Protein AF-A0A3B9J7I0-F1 (afdb_monomer_lite)

Radius of gyration: 18.82 Å; chains: 1; bounding box: 44×36×49 Å

Foldseek 3Di:
DCQFFADPQAFGFPGGPPDDDDPDGDFDQWADPHGGPRLVQLLVLLLLCLQAVDVVSLVRSVRRCVVCVVVCVVPVVRRVSNVLSVCLNPDQAKEKEKEADCVDPQSVQQVCLVVVDDDSRYDYFYDYPPDDPPGHPSHPPDDDPPPATWMWIDTPNDIDDIDRHSVVSNVSVPDD

pLDDT: mean 95.2, std 4.51, range [53.88, 98.62]

Secondary structure (DSSP, 8-state):
-HHHHB-TTSSB-SS-TTS---S------S--SS--HHHHHHHHHHHHHHHH--HHHHHHHHHHHTTTHHHHHH-GGGGHHHHHHHHHHHS--EEEEEES-TTSHHHHHHHHHHHSS--TTEEEEEEPSSPPTT--GGGTT-PPBTTB-EEEEEETTEEPPPBSSHHHHHHHHH--

Structure (mmCIF, N/CA/C/O backbone):
data_AF-A0A3B9J7I0-F1
#
_entry.id   AF-A0A3B9J7I0-F1
#
loop_
_atom_site.group_PDB
_atom_site.id
_atom_site.type_symbol
_atom_site.label_atom_id
_atom_site.label_alt_id
_atom_site.label_comp_id
_atom_site.label_asym_id
_atom_site.label_entity_id
_atom_site.label_seq_id
_atom_site.pdbx_PDB_ins_code
_atom_site.Cartn_x
_atom_site.Cartn_y
_atom_site.Cartn_z
_atom_site.occupancy
_atom_site.B_iso_or_equiv
_atom_site.auth_seq_id
_atom_site.auth_comp_id
_atom_site.auth_asym_id
_atom_site.auth_atom_id
_atom_site.pdbx_PDB_model_num
ATOM 1 N N . MET A 1 1 ? 2.758 12.014 -10.736 1.00 93.06 1 MET A N 1
ATOM 2 C CA . MET A 1 1 ? 3.681 10.887 -10.987 1.00 93.06 1 MET A CA 1
ATOM 3 C C . MET A 1 1 ? 3.293 10.188 -12.288 1.00 93.06 1 MET A C 1
ATOM 5 O O . MET A 1 1 ? 3.903 10.531 -13.288 1.00 93.06 1 MET A O 1
ATOM 9 N N . ILE A 1 2 ? 2.217 9.389 -12.341 1.00 96.06 2 ILE A N 1
ATOM 10 C CA . ILE A 1 2 ? 1.784 8.660 -13.559 1.00 96.06 2 ILE A CA 1
ATOM 11 C C . ILE A 1 2 ? 1.780 9.537 -14.824 1.00 96.06 2 ILE A C 1
ATOM 13 O O . ILE A 1 2 ? 2.521 9.260 -15.755 1.00 96.06 2 ILE A O 1
ATOM 17 N N . THR A 1 3 ? 1.052 10.657 -14.820 1.00 96.31 3 THR A N 1
ATOM 18 C CA . THR A 1 3 ? 0.903 11.545 -15.992 1.00 96.31 3 THR A CA 1
ATOM 19 C C . THR A 1 3 ? 2.216 12.085 -16.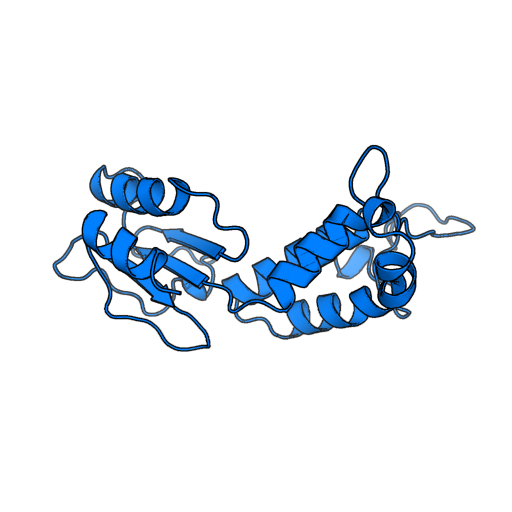569 1.00 96.31 3 THR A C 1
ATOM 21 O O . THR A 1 3 ? 2.276 12.370 -17.756 1.00 96.31 3 THR A O 1
ATOM 24 N N . ARG A 1 4 ? 3.252 12.268 -15.742 1.00 95.75 4 ARG A N 1
ATOM 25 C CA . ARG A 1 4 ? 4.506 12.927 -16.154 1.00 95.75 4 ARG A CA 1
ATOM 26 C C . ARG A 1 4 ? 5.641 11.939 -16.419 1.00 95.75 4 ARG A C 1
ATOM 28 O O . ARG A 1 4 ? 6.572 12.273 -17.143 1.00 95.75 4 ARG A O 1
ATOM 35 N N . PHE A 1 5 ? 5.594 10.753 -15.816 1.00 96.56 5 PHE A N 1
ATOM 36 C CA . PHE A 1 5 ? 6.729 9.829 -15.796 1.00 96.56 5 PHE A CA 1
ATOM 37 C C . PHE A 1 5 ? 6.423 8.458 -16.399 1.00 96.56 5 PHE A C 1
ATOM 39 O O . PHE A 1 5 ? 7.372 7.752 -16.709 1.00 96.56 5 PHE A O 1
ATOM 46 N N . ALA A 1 6 ? 5.157 8.063 -16.572 1.00 95.81 6 ALA A N 1
ATOM 47 C CA . ALA A 1 6 ? 4.833 6.748 -17.125 1.00 95.81 6 ALA A CA 1
ATOM 48 C C . ALA A 1 6 ? 5.361 6.598 -18.560 1.00 95.81 6 ALA A C 1
ATOM 50 O O . ALA A 1 6 ? 5.227 7.512 -19.378 1.00 95.81 6 ALA A O 1
ATOM 51 N N . ASP A 1 7 ? 5.934 5.434 -18.851 1.00 93.62 7 ASP A N 1
ATOM 52 C CA . ASP A 1 7 ? 6.302 5.036 -20.204 1.00 93.62 7 ASP A CA 1
ATOM 53 C C . ASP A 1 7 ? 5.198 4.141 -20.800 1.00 93.62 7 ASP A C 1
ATOM 55 O O . ASP A 1 7 ? 4.807 3.165 -20.149 1.00 93.62 7 ASP A O 1
ATOM 59 N N . PRO A 1 8 ? 4.697 4.433 -22.017 1.00 87.88 8 PRO A N 1
ATOM 60 C CA . PRO A 1 8 ? 3.853 3.516 -22.784 1.00 87.88 8 PRO A CA 1
ATOM 61 C C . PRO A 1 8 ? 4.381 2.074 -22.886 1.00 87.88 8 PRO A C 1
ATOM 63 O O . PRO A 1 8 ? 3.576 1.145 -22.895 1.00 87.88 8 PRO A O 1
ATOM 66 N N . ASP A 1 9 ? 5.703 1.879 -22.892 1.00 87.38 9 ASP A N 1
ATOM 67 C CA . ASP A 1 9 ? 6.355 0.561 -22.929 1.00 87.38 9 ASP A CA 1
ATOM 68 C C . ASP A 1 9 ? 6.525 -0.074 -21.528 1.00 87.38 9 ASP A C 1
ATOM 70 O O . ASP A 1 9 ? 7.164 -1.117 -21.366 1.00 87.38 9 ASP A O 1
ATOM 74 N N . GLY A 1 10 ? 5.946 0.542 -20.492 1.00 90.00 10 GLY A N 1
ATOM 75 C CA . GLY A 1 10 ? 5.897 0.055 -19.112 1.00 90.00 10 GLY A CA 1
ATOM 76 C C . GLY A 1 10 ? 6.879 0.753 -18.169 1.00 90.00 10 GLY A C 1
ATOM 77 O O . GLY A 1 10 ? 7.962 1.181 -18.564 1.00 90.00 10 GLY A O 1
ATOM 78 N N . GLY A 1 11 ? 6.535 0.820 -16.881 1.00 94.62 11 GLY A N 1
ATOM 79 C CA . GLY A 1 11 ? 7.344 1.500 -15.868 1.00 94.62 11 GLY A CA 1
ATOM 80 C C . GLY A 1 11 ? 7.345 3.024 -15.999 1.00 94.62 11 GLY A C 1
ATOM 81 O O . GLY A 1 11 ? 6.455 3.627 -16.600 1.00 94.62 11 GLY A O 1
ATOM 82 N N . PHE A 1 12 ? 8.343 3.649 -15.382 1.00 97.19 12 PHE A N 1
ATOM 83 C CA . PHE A 1 12 ? 8.459 5.089 -15.208 1.00 97.19 12 PHE A CA 1
ATOM 84 C C . PHE A 1 12 ? 9.866 5.558 -15.568 1.00 97.19 12 PHE A C 1
ATOM 86 O O . PHE A 1 12 ? 10.857 4.962 -15.144 1.00 97.19 12 PHE A O 1
ATOM 93 N N . PHE A 1 13 ? 9.933 6.641 -16.335 1.00 96.69 13 PHE A N 1
ATOM 94 C CA . PHE A 1 13 ? 11.160 7.373 -16.621 1.00 96.69 13 PHE A CA 1
ATOM 95 C C . PHE A 1 13 ? 11.691 8.094 -15.381 1.00 96.69 13 PHE A C 1
ATOM 97 O O . PHE A 1 13 ? 10.920 8.496 -14.511 1.00 96.69 13 PHE A O 1
ATOM 104 N N . ASP A 1 14 ? 12.996 8.361 -15.365 1.00 94.38 14 ASP A N 1
ATOM 105 C CA . ASP A 1 14 ? 13.645 9.135 -14.294 1.00 94.38 14 ASP A CA 1
ATOM 106 C C . ASP A 1 14 ? 13.470 10.658 -14.465 1.00 94.38 14 ASP A C 1
ATOM 108 O O . ASP A 1 14 ? 13.704 11.444 -13.548 1.00 94.38 14 ASP A O 1
ATOM 112 N N . SER A 1 15 ? 13.025 11.094 -15.645 1.00 95.25 15 SER A N 1
ATOM 113 C CA . SER A 1 15 ? 12.763 12.498 -15.990 1.00 95.25 15 SER A CA 1
ATOM 114 C C . SER A 1 15 ? 11.291 12.703 -16.349 1.00 95.25 15 SER A C 1
ATOM 116 O O . SER A 1 15 ? 10.671 11.780 -16.880 1.00 95.25 15 SER A O 1
ATOM 118 N N . PRO A 1 16 ? 10.701 13.883 -16.097 1.00 95.62 16 PRO A N 1
ATOM 119 C CA . PRO A 1 16 ? 9.316 14.156 -16.461 1.00 95.62 16 PRO A CA 1
ATOM 120 C C . PRO A 1 16 ? 9.169 14.505 -17.952 1.00 95.62 16 PRO A C 1
ATOM 122 O O . PRO A 1 16 ? 10.095 15.011 -18.579 1.00 95.62 16 PRO A O 1
ATOM 125 N N . SER A 1 17 ? 7.989 14.264 -18.523 1.00 94.00 17 SER A N 1
ATOM 126 C CA . SER A 1 17 ? 7.680 14.522 -19.939 1.00 94.00 17 SER A CA 1
ATOM 127 C C . SER A 1 17 ? 7.564 16.005 -20.298 1.00 94.00 17 SER A C 1
ATOM 129 O O . SER A 1 17 ? 7.659 16.357 -21.466 1.00 94.00 17 SER A O 1
ATOM 131 N N . ASP A 1 18 ? 7.328 16.861 -19.306 1.00 94.31 18 ASP A N 1
ATOM 132 C CA . ASP A 1 18 ? 7.239 18.324 -19.403 1.00 94.31 18 ASP A CA 1
ATOM 133 C C . ASP A 1 18 ? 8.511 19.020 -18.873 1.00 94.31 18 ASP A C 1
ATOM 135 O O . ASP A 1 18 ? 8.482 20.203 -18.539 1.00 94.31 18 ASP A O 1
ATOM 139 N N . GLY A 1 19 ? 9.610 18.271 -18.734 1.00 90.88 19 GLY A N 1
ATOM 140 C CA . GLY A 1 19 ? 10.918 18.789 -18.338 1.00 90.88 19 GLY A CA 1
ATOM 141 C C . GLY A 1 19 ? 11.767 19.270 -19.516 1.00 90.88 19 GLY A C 1
ATOM 142 O O . GLY A 1 19 ? 11.284 19.483 -20.627 1.00 90.88 19 GLY A O 1
ATOM 143 N N . GLU A 1 20 ? 13.068 19.419 -19.263 1.00 90.31 20 GLU A N 1
ATOM 144 C CA . GLU A 1 20 ? 14.056 19.658 -20.316 1.00 90.31 20 GLU A CA 1
ATOM 145 C C . GLU A 1 20 ? 14.013 18.541 -21.370 1.00 90.31 20 GLU A C 1
ATOM 147 O O . GLU A 1 20 ? 13.804 17.367 -21.058 1.00 90.31 20 GLU A O 1
ATOM 152 N N . THR A 1 21 ? 14.217 18.904 -22.637 1.00 91.38 21 THR A N 1
ATOM 153 C CA . THR A 1 21 ? 14.298 17.923 -23.721 1.00 91.38 21 THR A CA 1
ATOM 154 C C . THR A 1 21 ? 15.631 17.182 -23.646 1.00 91.38 21 THR A C 1
ATOM 156 O O . THR A 1 21 ? 16.667 17.702 -24.050 1.00 91.38 21 THR A O 1
ATOM 159 N N . LEU A 1 22 ? 15.595 15.955 -23.130 1.00 92.12 22 LEU A N 1
ATOM 160 C CA . LEU A 1 22 ? 16.751 15.064 -23.054 1.00 92.12 22 LEU A CA 1
ATOM 161 C C . LEU A 1 22 ? 16.833 14.168 -24.295 1.00 92.12 22 LEU A C 1
ATOM 163 O O . LEU A 1 22 ? 15.811 13.716 -24.808 1.00 92.12 22 LEU A O 1
ATOM 167 N N . LEU A 1 23 ? 18.054 13.850 -24.737 1.00 92.38 23 LEU A N 1
ATOM 168 C CA . LEU A 1 23 ? 18.291 12.902 -25.839 1.00 92.38 23 LEU A CA 1
ATOM 169 C C . LEU A 1 23 ? 17.783 11.488 -25.518 1.00 92.38 23 LEU A C 1
ATOM 171 O O . LEU A 1 23 ? 17.308 10.783 -26.404 1.00 92.38 23 LEU A O 1
ATOM 175 N N . LEU A 1 24 ? 17.887 11.080 -24.251 1.00 92.25 24 LEU A N 1
ATOM 176 C CA . LEU A 1 24 ? 17.372 9.819 -23.733 1.00 92.25 24 LEU A CA 1
ATOM 177 C C . LEU A 1 24 ? 16.703 10.070 -22.384 1.00 92.25 24 LEU A C 1
ATOM 179 O O . LEU A 1 24 ? 17.200 10.844 -21.566 1.00 92.25 24 LEU A O 1
ATOM 183 N N . ARG A 1 25 ? 15.603 9.362 -22.138 1.00 93.94 25 ARG A N 1
ATOM 184 C CA . ARG A 1 25 ? 14.940 9.303 -20.836 1.00 93.94 25 ARG A CA 1
ATOM 185 C C . ARG A 1 25 ? 15.087 7.871 -20.314 1.00 93.94 25 ARG A C 1
ATOM 187 O O . ARG A 1 25 ? 14.325 7.009 -20.743 1.00 93.94 25 ARG A O 1
ATOM 194 N N . PRO A 1 26 ? 16.108 7.574 -19.493 1.00 94.06 26 PRO A N 1
ATOM 195 C CA . PRO A 1 26 ? 16.292 6.234 -18.948 1.00 94.06 26 PRO A CA 1
ATOM 196 C C . PRO A 1 26 ? 15.244 5.915 -17.871 1.00 94.06 26 PRO A C 1
ATOM 198 O O . PRO A 1 26 ? 14.467 6.780 -17.448 1.00 94.06 26 PRO A O 1
ATOM 201 N N . LYS A 1 27 ? 15.235 4.642 -17.467 1.00 93.94 27 LYS A N 1
ATOM 202 C CA . LYS A 1 27 ? 14.501 4.125 -16.312 1.00 93.94 27 LYS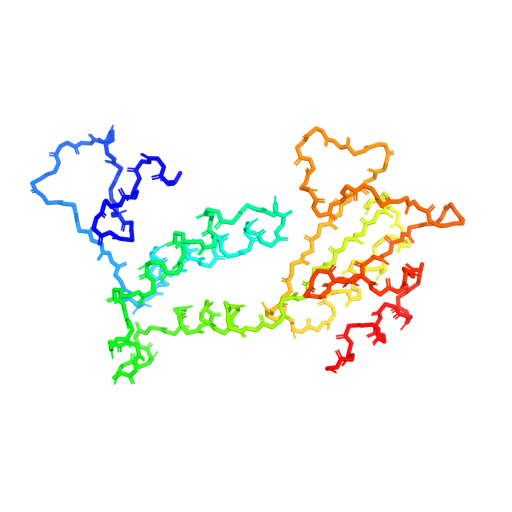 A CA 1
ATOM 203 C C . LYS A 1 27 ? 15.482 3.358 -15.442 1.00 93.94 27 LYS A C 1
ATOM 205 O O . LYS A 1 27 ? 15.991 2.322 -15.879 1.00 93.94 27 LYS A O 1
ATOM 210 N N . GLU A 1 28 ? 15.705 3.803 -14.217 1.00 92.88 28 GLU A N 1
ATOM 211 C CA . GLU A 1 28 ? 16.428 2.988 -13.252 1.00 92.88 28 GLU A CA 1
ATOM 212 C C . GLU A 1 28 ? 15.492 1.885 -12.733 1.00 92.88 28 GLU A C 1
ATOM 214 O O . GLU A 1 28 ? 14.451 2.152 -12.115 1.00 92.88 28 GLU A O 1
ATOM 219 N N . LEU A 1 29 ? 15.837 0.633 -13.041 1.00 96.00 29 LEU A N 1
ATOM 220 C CA . LEU A 1 29 ? 15.084 -0.551 -12.617 1.00 96.00 29 LEU A CA 1
ATOM 221 C C . LEU A 1 29 ? 15.785 -1.304 -11.490 1.00 96.00 29 LEU A C 1
ATOM 223 O O . LEU A 1 29 ? 15.113 -1.973 -10.709 1.00 96.00 29 LEU A O 1
ATOM 227 N N . GLN A 1 30 ? 17.111 -1.227 -11.412 1.00 97.19 30 GLN A N 1
ATOM 228 C CA . GLN A 1 30 ? 17.878 -1.960 -10.420 1.00 97.19 30 GLN A CA 1
ATOM 229 C C . GLN A 1 30 ? 17.896 -1.186 -9.100 1.00 97.19 30 GLN A C 1
ATOM 231 O O . GLN A 1 30 ? 18.088 0.029 -9.076 1.00 97.19 30 GLN A O 1
ATOM 236 N N . ASP A 1 31 ? 17.723 -1.888 -7.984 1.00 96.50 31 ASP A N 1
ATOM 237 C CA . ASP A 1 31 ? 18.007 -1.305 -6.679 1.00 96.50 31 ASP A CA 1
ATOM 238 C C . ASP A 1 31 ? 19.529 -1.157 -6.510 1.00 96.50 31 ASP A C 1
ATOM 240 O O . ASP A 1 31 ? 20.316 -2.044 -6.859 1.00 96.50 31 ASP A O 1
ATOM 244 N N . ASN A 1 32 ? 19.952 -0.018 -5.968 1.00 92.81 32 ASN A N 1
ATOM 245 C CA . ASN A 1 32 ? 21.356 0.291 -5.705 1.00 92.81 32 ASN A CA 1
ATOM 246 C C . ASN A 1 32 ? 21.492 0.819 -4.264 1.00 92.81 32 ASN A C 1
ATOM 248 O O . ASN A 1 32 ? 20.780 0.362 -3.370 1.00 92.81 32 ASN A O 1
ATOM 252 N N . ALA A 1 33 ? 22.357 1.808 -4.012 1.00 93.38 33 ALA A N 1
ATOM 253 C CA . ALA A 1 33 ? 22.443 2.498 -2.721 1.00 93.38 33 ALA A CA 1
ATOM 254 C C . ALA A 1 33 ? 21.079 3.034 -2.232 1.00 93.38 33 ALA A C 1
ATOM 256 O O . ALA A 1 33 ? 20.874 3.211 -1.033 1.00 93.38 33 ALA A O 1
ATOM 257 N N . THR A 1 34 ? 20.143 3.262 -3.158 1.00 94.56 34 THR A N 1
ATOM 258 C CA . THR A 1 34 ? 18.730 3.528 -2.875 1.00 94.56 34 THR A CA 1
ATOM 259 C C . THR A 1 34 ? 17.841 2.593 -3.702 1.00 94.56 34 THR A C 1
ATOM 261 O O . THR A 1 34 ? 18.293 2.099 -4.741 1.00 94.56 34 THR A O 1
ATOM 264 N N . PRO A 1 35 ? 16.592 2.334 -3.269 1.00 96.00 35 PRO A N 1
ATOM 265 C CA . PRO A 1 35 ? 15.639 1.596 -4.086 1.00 96.00 35 PRO A CA 1
ATOM 266 C C . PRO A 1 35 ? 15.369 2.301 -5.416 1.00 96.00 35 PRO A C 1
ATOM 268 O O . PRO A 1 35 ? 15.314 3.531 -5.467 1.00 96.00 35 PRO A O 1
ATOM 271 N N . SER A 1 36 ? 15.132 1.523 -6.468 1.00 96.75 36 SER A N 1
ATOM 272 C CA . SER A 1 36 ? 14.744 2.060 -7.770 1.00 96.75 36 SER A CA 1
ATOM 273 C C . SER A 1 36 ? 13.436 2.853 -7.673 1.00 96.75 36 SER A C 1
ATOM 275 O O . SER A 1 36 ? 12.485 2.466 -6.979 1.00 96.75 36 SER A O 1
ATOM 277 N N . GLY A 1 37 ? 13.356 3.962 -8.415 1.00 96.00 37 GLY A N 1
ATOM 278 C CA . GLY A 1 37 ? 12.136 4.772 -8.485 1.00 96.00 37 GLY A CA 1
ATOM 279 C C . GLY A 1 37 ? 10.940 3.961 -8.991 1.00 96.00 37 GLY A C 1
ATOM 280 O O . GLY A 1 37 ? 9.819 4.135 -8.512 1.00 96.00 37 GLY A O 1
ATOM 281 N N . ASN A 1 38 ? 11.195 3.008 -9.889 1.00 97.44 38 ASN A N 1
ATOM 282 C CA . ASN A 1 38 ? 10.190 2.088 -10.404 1.00 97.44 38 ASN A CA 1
ATOM 283 C C . ASN A 1 38 ? 9.646 1.129 -9.332 1.00 97.44 38 ASN A C 1
ATOM 285 O O . ASN A 1 38 ? 8.426 1.012 -9.215 1.00 97.44 38 ASN A O 1
ATOM 289 N N . ALA A 1 39 ? 10.496 0.504 -8.504 1.00 97.69 39 ALA A N 1
ATOM 290 C CA . ALA A 1 39 ? 10.021 -0.354 -7.413 1.00 97.69 39 ALA A CA 1
ATOM 291 C C . ALA A 1 39 ? 9.137 0.419 -6.425 1.00 97.69 39 ALA A C 1
ATOM 293 O O . ALA A 1 39 ? 8.080 -0.063 -6.014 1.00 97.69 39 ALA A O 1
ATOM 294 N N . LEU A 1 40 ? 9.549 1.643 -6.076 1.00 97.38 40 LEU A N 1
ATOM 295 C CA . LEU A 1 40 ? 8.784 2.519 -5.187 1.00 97.38 40 LEU A CA 1
ATOM 296 C C . LEU A 1 40 ? 7.457 2.959 -5.815 1.00 97.38 40 LEU A C 1
ATOM 298 O O . LEU A 1 40 ? 6.440 3.006 -5.123 1.00 97.38 40 LEU A O 1
ATOM 302 N N . ALA A 1 41 ? 7.440 3.254 -7.118 1.00 97.69 41 ALA A N 1
ATOM 303 C CA . ALA A 1 41 ? 6.219 3.598 -7.838 1.00 97.69 41 ALA A CA 1
ATOM 304 C C . ALA A 1 41 ? 5.230 2.425 -7.860 1.00 97.69 41 ALA A C 1
ATOM 306 O O . ALA A 1 41 ? 4.055 2.618 -7.553 1.00 97.69 41 ALA A O 1
ATOM 307 N N . VAL A 1 42 ? 5.700 1.209 -8.151 1.00 97.94 42 VAL A N 1
ATOM 308 C CA . VAL A 1 42 ? 4.881 -0.014 -8.120 1.00 97.94 42 VAL A CA 1
ATOM 309 C C . VAL A 1 42 ? 4.291 -0.242 -6.737 1.00 97.94 42 VAL A C 1
ATOM 311 O O . VAL A 1 42 ? 3.085 -0.422 -6.594 1.00 97.94 42 VAL A O 1
ATOM 314 N N . GLU A 1 43 ? 5.112 -0.167 -5.699 1.00 97.62 43 GLU A N 1
ATOM 315 C CA . GLU A 1 43 ? 4.649 -0.332 -4.330 1.00 97.62 43 GLU A CA 1
ATOM 316 C C . GLU A 1 43 ? 3.623 0.741 -3.917 1.00 97.62 43 GLU A C 1
ATOM 318 O O . GLU A 1 43 ? 2.611 0.428 -3.281 1.00 97.62 43 GLU A O 1
ATOM 323 N N . ALA A 1 44 ? 3.845 2.002 -4.298 1.00 97.81 44 ALA A N 1
ATOM 324 C CA . ALA A 1 44 ? 2.899 3.083 -4.044 1.00 97.81 44 ALA A CA 1
ATOM 325 C C . ALA A 1 44 ? 1.562 2.839 -4.757 1.00 97.81 44 ALA A C 1
ATOM 327 O O . ALA A 1 44 ? 0.507 3.010 -4.150 1.00 97.81 44 ALA A O 1
ATOM 328 N N . LEU A 1 45 ? 1.593 2.398 -6.017 1.00 98.19 45 LEU A N 1
ATOM 329 C CA . LEU A 1 45 ? 0.397 2.064 -6.791 1.00 98.19 45 LEU A CA 1
ATOM 330 C C . LEU A 1 45 ? -0.385 0.903 -6.176 1.00 98.19 45 LEU A C 1
ATOM 332 O O . LEU A 1 45 ? -1.606 0.985 -6.077 1.00 98.19 45 LEU A O 1
ATOM 336 N N . LEU A 1 46 ? 0.297 -0.143 -5.703 1.00 98.00 46 LEU A N 1
ATOM 337 C CA . LEU A 1 46 ? -0.344 -1.270 -5.024 1.00 98.00 46 LEU A CA 1
ATOM 338 C C . LEU A 1 46 ? -1.051 -0.831 -3.735 1.00 98.00 46 LEU A C 1
ATOM 340 O O . LEU A 1 46 ? -2.201 -1.208 -3.499 1.00 98.00 46 LEU A O 1
ATOM 344 N N . ARG A 1 47 ? -0.404 0.009 -2.917 1.00 97.62 47 ARG A N 1
ATOM 345 C CA . ARG A 1 47 ? -1.033 0.547 -1.701 1.00 97.62 47 ARG A CA 1
ATOM 346 C C . ARG A 1 47 ? -2.168 1.514 -2.008 1.00 97.62 47 ARG A C 1
ATOM 348 O O . ARG A 1 47 ? -3.194 1.465 -1.336 1.00 97.62 47 ARG A O 1
ATOM 355 N N . LEU A 1 48 ? -2.019 2.362 -3.025 1.00 97.25 48 LEU A N 1
ATOM 356 C CA . LEU A 1 48 ? -3.089 3.252 -3.473 1.00 97.25 48 LEU A CA 1
ATOM 357 C C . LEU A 1 48 ? -4.287 2.460 -3.986 1.00 97.25 48 LEU A C 1
ATOM 359 O O . LEU A 1 48 ? -5.409 2.800 -3.625 1.00 97.25 48 LEU A O 1
ATOM 363 N N . ALA A 1 49 ? -4.075 1.390 -4.754 1.00 96.94 49 ALA A N 1
ATOM 364 C CA . ALA A 1 49 ? -5.150 0.500 -5.180 1.00 96.94 49 ALA A CA 1
ATOM 365 C C . ALA A 1 49 ? -5.911 -0.057 -3.967 1.00 96.94 49 ALA A C 1
ATOM 367 O O . ALA A 1 49 ? -7.133 0.021 -3.929 1.00 96.94 49 ALA A O 1
ATOM 368 N N . ALA A 1 50 ? -5.199 -0.519 -2.932 1.00 96.19 50 ALA A N 1
ATOM 369 C CA . ALA A 1 50 ? -5.817 -1.040 -1.712 1.00 96.19 50 ALA A CA 1
ATOM 3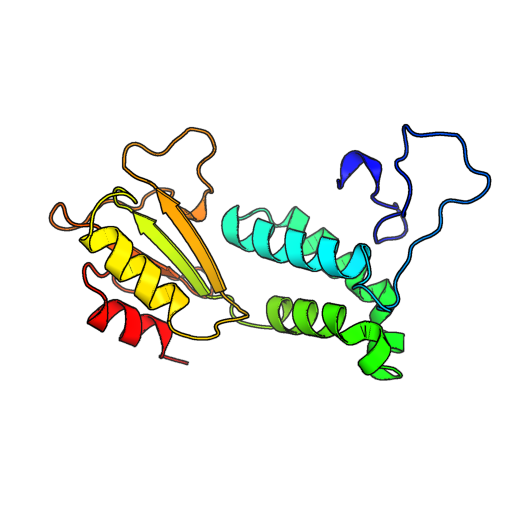70 C C . ALA A 1 50 ? -6.532 0.031 -0.859 1.00 96.19 50 ALA A C 1
ATOM 372 O O . ALA A 1 50 ? -7.495 -0.284 -0.168 1.00 96.19 50 ALA A O 1
ATOM 373 N N . LEU A 1 51 ? -6.081 1.288 -0.886 1.00 96.69 51 LEU A N 1
ATOM 374 C CA . LEU A 1 51 ? -6.720 2.397 -0.161 1.00 96.69 51 LEU A CA 1
ATOM 375 C C . LEU A 1 51 ? -7.930 2.982 -0.904 1.00 9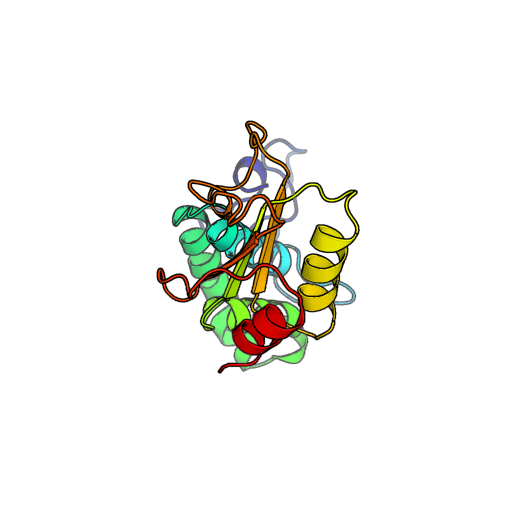6.69 51 LEU A C 1
ATOM 377 O O . LEU A 1 51 ? -8.856 3.493 -0.273 1.00 96.69 51 LEU A O 1
ATOM 381 N N . THR A 1 52 ? -7.893 2.970 -2.237 1.00 95.31 52 THR A N 1
ATOM 382 C CA . THR A 1 52 ? -8.826 3.730 -3.086 1.00 95.31 52 THR A CA 1
ATOM 383 C C . THR A 1 52 ? -9.745 2.879 -3.946 1.00 95.31 52 THR A C 1
ATOM 385 O O . THR A 1 52 ? -10.595 3.439 -4.629 1.00 95.31 52 THR A O 1
ATOM 388 N N . ASP A 1 53 ? -9.577 1.558 -3.926 1.00 92.06 53 ASP A N 1
ATOM 389 C CA . ASP A 1 53 ? -10.310 0.610 -4.775 1.00 92.06 53 ASP A CA 1
ATOM 390 C C . ASP A 1 53 ? -10.161 0.897 -6.287 1.00 92.06 53 ASP A C 1
ATOM 392 O O . ASP A 1 53 ? -11.012 0.605 -7.124 1.00 92.06 53 ASP A O 1
ATOM 396 N N . ARG A 1 54 ? -9.033 1.513 -6.662 1.00 95.56 54 ARG A N 1
ATOM 397 C CA . ARG A 1 54 ? -8.697 1.883 -8.041 1.00 95.56 54 ARG A CA 1
ATOM 398 C C . ARG A 1 54 ? -7.897 0.775 -8.720 1.00 95.56 54 ARG A C 1
ATOM 400 O O . ARG A 1 54 ? -6.672 0.696 -8.596 1.00 95.56 54 ARG A O 1
ATOM 407 N N . ALA A 1 55 ? -8.603 -0.079 -9.460 1.00 95.00 55 ALA A N 1
ATOM 408 C CA . ALA A 1 55 ? -8.024 -1.223 -10.172 1.00 95.00 55 ALA A CA 1
ATOM 409 C C . ALA A 1 55 ? -6.989 -0.834 -11.248 1.00 95.00 55 ALA A C 1
ATOM 411 O O . ALA A 1 55 ? -6.098 -1.623 -11.574 1.00 95.00 55 ALA A O 1
ATOM 412 N N . ASP A 1 56 ? -7.053 0.384 -11.783 1.00 96.75 56 ASP A N 1
ATOM 413 C CA . ASP A 1 56 ? -6.081 0.904 -12.747 1.00 96.75 56 ASP A CA 1
ATOM 414 C C . ASP A 1 56 ? -4.686 1.084 -12.131 1.00 96.75 56 ASP A C 1
ATOM 416 O O . ASP A 1 56 ? -3.689 0.790 -12.791 1.00 96.75 56 ASP A O 1
ATOM 420 N N . TYR A 1 57 ? -4.587 1.459 -10.850 1.00 97.12 57 TYR A N 1
ATOM 421 C CA . TYR A 1 57 ? -3.295 1.510 -10.155 1.00 97.12 57 TYR A CA 1
ATOM 422 C C . TYR A 1 57 ? -2.679 0.120 -10.005 1.00 97.12 57 TYR A C 1
ATOM 424 O O . TYR A 1 57 ? -1.490 -0.063 -10.274 1.00 97.12 57 TYR A O 1
ATOM 432 N N . ARG A 1 58 ? -3.496 -0.873 -9.638 1.00 95.44 58 ARG A N 1
ATOM 433 C CA . ARG A 1 58 ? -3.068 -2.275 -9.557 1.00 95.44 58 ARG A CA 1
ATOM 434 C C . ARG A 1 58 ? -2.595 -2.784 -10.920 1.00 95.44 58 ARG A C 1
ATOM 436 O O . ARG A 1 58 ? -1.519 -3.363 -11.008 1.00 95.44 58 ARG A O 1
ATOM 443 N N . THR A 1 59 ? -3.353 -2.498 -11.975 1.00 95.69 59 THR A N 1
ATOM 444 C CA . THR A 1 59 ? -3.025 -2.897 -13.351 1.00 95.69 59 THR A CA 1
ATOM 445 C C . THR A 1 59 ? -1.687 -2.308 -13.804 1.00 95.69 59 THR A C 1
ATOM 447 O O . THR A 1 59 ? -0.840 -3.028 -14.332 1.00 95.69 59 THR A O 1
ATOM 450 N N . LEU A 1 60 ? -1.457 -1.015 -13.556 1.00 96.19 60 LEU A N 1
ATOM 451 C CA . LEU A 1 60 ? -0.205 -0.348 -13.919 1.00 96.19 60 LEU A CA 1
ATOM 452 C C . LEU A 1 60 ? 1.001 -0.916 -13.149 1.00 96.19 60 LEU A C 1
ATOM 454 O O . LEU A 1 60 ? 2.074 -1.113 -13.725 1.00 96.19 60 LEU A O 1
ATOM 458 N N . ALA A 1 61 ? 0.822 -1.224 -11.862 1.00 96.00 61 ALA A N 1
ATOM 459 C CA . ALA A 1 61 ? 1.835 -1.902 -11.056 1.00 96.00 61 ALA A CA 1
ATOM 460 C C . ALA A 1 61 ? 2.181 -3.292 -11.627 1.00 96.00 61 ALA A C 1
ATOM 462 O O . ALA A 1 61 ? 3.354 -3.613 -11.819 1.00 96.00 61 ALA A O 1
ATOM 463 N N . GLU A 1 62 ? 1.167 -4.091 -11.971 1.00 93.88 62 GLU A N 1
ATOM 464 C CA . GLU A 1 62 ? 1.334 -5.436 -12.538 1.00 93.88 62 GLU A CA 1
ATOM 465 C C . GLU A 1 62 ? 2.007 -5.445 -13.911 1.00 93.88 62 GLU A C 1
ATOM 467 O O . GLU A 1 62 ? 2.861 -6.291 -14.184 1.00 93.88 62 GLU A O 1
ATOM 472 N N . GLN A 1 63 ? 1.671 -4.486 -14.774 1.00 94.44 63 GLN A N 1
ATOM 473 C CA . GLN A 1 63 ? 2.346 -4.308 -16.060 1.00 94.44 63 GLN A CA 1
ATOM 474 C C . GLN A 1 63 ? 3.836 -4.006 -15.872 1.00 94.44 63 GLN A C 1
ATOM 476 O O . GLN A 1 63 ? 4.675 -4.544 -16.593 1.00 94.44 63 GLN A O 1
ATOM 481 N N . THR A 1 64 ? 4.168 -3.204 -14.861 1.00 95.88 64 THR A N 1
ATOM 482 C CA . THR A 1 64 ? 5.538 -2.763 -14.589 1.00 95.88 64 THR A CA 1
ATOM 483 C C . THR A 1 64 ? 6.436 -3.900 -14.072 1.00 95.88 64 THR A C 1
ATOM 485 O O . THR A 1 64 ? 7.614 -3.946 -14.425 1.00 95.88 64 THR A O 1
ATOM 488 N N . PHE A 1 65 ? 5.899 -4.886 -13.336 1.00 95.56 65 PHE A N 1
ATOM 489 C CA . PHE A 1 65 ? 6.671 -6.067 -12.900 1.00 95.56 65 PHE A CA 1
ATOM 490 C C . PHE A 1 65 ? 7.293 -6.862 -14.057 1.00 95.56 65 PHE A C 1
ATOM 492 O O . PHE A 1 65 ? 8.336 -7.494 -13.879 1.00 95.56 65 PHE A O 1
ATOM 499 N N . ARG A 1 66 ? 6.696 -6.819 -15.256 1.00 93.19 66 ARG A N 1
ATOM 500 C CA . ARG A 1 66 ? 7.203 -7.543 -16.435 1.00 93.19 66 ARG A CA 1
ATOM 501 C C . ARG A 1 66 ? 8.617 -7.114 -16.825 1.00 93.19 66 ARG A C 1
ATOM 503 O O . ARG A 1 66 ? 9.362 -7.935 -17.346 1.00 93.19 66 ARG A O 1
ATOM 510 N N . LEU A 1 67 ? 8.996 -5.870 -16.526 1.00 94.56 67 LEU A N 1
ATOM 511 C CA . LEU A 1 67 ? 10.322 -5.328 -16.830 1.00 94.56 67 LEU A CA 1
ATOM 512 C C . LEU A 1 67 ? 11.441 -5.974 -16.010 1.00 94.56 67 LEU A C 1
ATOM 514 O O . LEU A 1 67 ? 12.595 -5.970 -16.432 1.00 94.56 67 LEU A O 1
ATOM 518 N N . VAL A 1 68 ? 11.113 -6.509 -14.831 1.00 96.06 68 VAL A N 1
ATOM 519 C CA . VAL A 1 68 ? 12.106 -7.016 -13.876 1.00 96.06 68 VAL A CA 1
ATOM 520 C C . VAL A 1 68 ? 11.950 -8.500 -13.567 1.00 96.06 68 VAL A C 1
ATOM 522 O O . VAL A 1 68 ? 12.815 -9.048 -12.898 1.00 96.06 68 VAL A O 1
ATOM 525 N N . ALA A 1 69 ? 10.899 -9.168 -14.052 1.00 93.75 69 ALA A N 1
ATOM 526 C CA . ALA A 1 69 ? 10.556 -10.537 -13.659 1.00 93.75 69 ALA A CA 1
ATOM 527 C C . ALA A 1 69 ? 11.727 -11.532 -13.793 1.00 93.75 69 ALA A C 1
ATOM 529 O O . ALA A 1 69 ? 12.026 -12.264 -12.853 1.00 93.75 69 ALA A O 1
ATOM 530 N N . GLU A 1 70 ? 12.429 -11.533 -14.928 1.00 95.75 70 GLU A N 1
ATOM 531 C CA . GLU A 1 70 ? 13.575 -12.425 -15.145 1.00 95.75 70 GLU A CA 1
ATOM 532 C C . GLU A 1 70 ? 14.794 -12.024 -14.297 1.00 95.75 70 GLU A C 1
ATOM 534 O O . GLU A 1 70 ? 15.420 -12.866 -13.647 1.00 95.75 70 GLU A O 1
ATOM 539 N N . ASN A 1 71 ? 15.112 -10.728 -14.262 1.00 95.75 71 ASN A N 1
ATOM 540 C CA . ASN A 1 71 ? 16.283 -10.210 -13.555 1.00 95.75 71 ASN A CA 1
ATOM 541 C C . ASN A 1 71 ? 16.146 -10.322 -12.033 1.00 95.75 71 ASN A C 1
ATOM 543 O O . ASN A 1 71 ? 17.119 -10.659 -11.364 1.00 95.75 71 ASN A O 1
ATOM 547 N N . ALA A 1 72 ? 14.949 -10.118 -11.484 1.00 96.44 72 ALA A N 1
ATOM 548 C CA . ALA A 1 72 ? 14.672 -10.254 -10.059 1.00 96.44 72 ALA A CA 1
ATOM 549 C C . ALA A 1 72 ? 14.840 -11.701 -9.572 1.00 96.44 72 ALA A C 1
ATOM 551 O O . ALA A 1 72 ? 15.256 -11.917 -8.437 1.00 96.44 72 ALA A O 1
ATOM 552 N N . VAL A 1 73 ? 14.579 -12.698 -10.426 1.00 96.12 73 VAL A N 1
ATOM 553 C CA . VAL A 1 73 ? 14.824 -14.113 -10.100 1.00 96.12 73 VAL A CA 1
ATOM 554 C C . VAL A 1 73 ? 16.315 -14.447 -10.160 1.00 96.12 73 VAL A C 1
ATOM 556 O O . VAL A 1 73 ? 16.825 -15.146 -9.286 1.00 96.12 73 VAL A O 1
ATOM 559 N N . ARG A 1 74 ? 17.034 -13.950 -11.175 1.00 97.62 74 ARG A N 1
ATOM 560 C CA . ARG A 1 74 ? 18.473 -14.224 -11.350 1.00 97.62 74 ARG A CA 1
ATOM 561 C C . ARG A 1 74 ? 19.357 -13.463 -10.359 1.00 97.62 74 ARG A C 1
ATOM 563 O O . ARG A 1 74 ? 20.391 -13.979 -9.940 1.00 97.62 74 ARG A O 1
ATOM 570 N N . HIS A 1 75 ? 18.958 -12.250 -9.989 1.00 97.00 75 HIS A N 1
ATOM 571 C CA . HIS A 1 75 ? 19.736 -11.317 -9.172 1.00 97.00 75 HIS A CA 1
ATOM 572 C C . HIS A 1 75 ? 18.886 -10.710 -8.040 1.00 97.00 75 HIS A C 1
ATOM 574 O O . HIS A 1 75 ? 18.764 -9.490 -7.951 1.00 97.00 75 HIS A O 1
ATOM 580 N N . PRO A 1 76 ? 18.305 -11.520 -7.138 1.00 96.44 76 PRO A N 1
ATOM 581 C CA . PRO A 1 76 ? 17.307 -11.056 -6.168 1.00 96.44 76 PRO A CA 1
ATOM 582 C C . PRO A 1 76 ? 17.798 -9.932 -5.248 1.00 96.44 76 PRO A C 1
ATOM 584 O O . PRO A 1 76 ? 17.028 -9.051 -4.876 1.00 96.44 76 PRO A O 1
ATOM 587 N N . THR A 1 77 ? 19.090 -9.909 -4.915 1.00 96.00 77 THR A N 1
ATOM 588 C CA . THR A 1 77 ? 19.688 -8.855 -4.081 1.00 96.00 77 THR A CA 1
ATOM 589 C C . THR A 1 77 ? 19.731 -7.490 -4.768 1.00 96.00 77 THR A C 1
ATOM 591 O O . THR A 1 77 ? 19.713 -6.476 -4.080 1.00 96.00 77 THR A O 1
ATOM 594 N N . ALA A 1 78 ? 19.739 -7.452 -6.103 1.00 97.06 78 ALA A N 1
ATOM 595 C CA . ALA A 1 78 ? 19.702 -6.228 -6.901 1.00 97.06 78 ALA A CA 1
ATOM 596 C C . ALA A 1 78 ? 18.266 -5.722 -7.159 1.00 97.06 78 ALA A C 1
ATOM 598 O O . ALA A 1 78 ? 18.082 -4.678 -7.774 1.00 97.06 78 ALA A O 1
ATOM 599 N N . PHE A 1 79 ? 17.249 -6.462 -6.705 1.00 98.06 79 PHE A N 1
ATOM 600 C CA . PHE A 1 79 ? 15.827 -6.155 -6.897 1.00 98.06 79 PHE A CA 1
ATOM 601 C C . PHE A 1 79 ? 15.029 -6.375 -5.599 1.00 98.06 79 PHE A C 1
ATOM 603 O O . PHE A 1 79 ? 13.847 -6.724 -5.621 1.00 98.06 79 PHE A O 1
ATOM 610 N N . ALA A 1 80 ? 15.667 -6.205 -4.438 1.00 96.94 80 ALA A N 1
ATOM 611 C CA . ALA A 1 80 ? 15.066 -6.499 -3.140 1.00 96.94 80 ALA A CA 1
ATOM 612 C C . ALA A 1 80 ? 13.776 -5.700 -2.880 1.00 96.94 80 ALA A C 1
ATOM 614 O O . ALA A 1 80 ? 12.827 -6.230 -2.293 1.00 96.94 80 ALA A O 1
ATOM 615 N N . ARG A 1 81 ? 13.691 -4.442 -3.338 1.00 97.31 81 ARG A N 1
ATOM 616 C CA . ARG A 1 81 ? 12.476 -3.637 -3.174 1.00 97.31 81 ARG A CA 1
ATOM 617 C C . ARG A 1 81 ? 11.350 -4.117 -4.075 1.00 97.31 81 ARG A C 1
ATOM 619 O O . ARG A 1 81 ? 10.203 -4.155 -3.630 1.00 97.31 81 ARG A O 1
ATOM 626 N N . TRP A 1 82 ? 11.672 -4.545 -5.292 1.00 97.88 82 TRP A N 1
ATOM 627 C CA . TRP A 1 82 ? 10.706 -5.189 -6.181 1.00 97.88 82 TRP A CA 1
ATOM 628 C C . TRP A 1 82 ? 10.140 -6.467 -5.583 1.00 97.88 82 TRP A C 1
ATOM 630 O O . TRP A 1 82 ? 8.936 -6.681 -5.663 1.00 97.88 82 TRP A O 1
ATOM 640 N N . LEU A 1 83 ? 10.977 -7.287 -4.945 1.00 97.31 83 LEU A N 1
ATOM 641 C CA . LEU A 1 83 ? 10.524 -8.503 -4.272 1.00 97.31 83 LEU A CA 1
ATOM 642 C C . LEU A 1 83 ? 9.576 -8.188 -3.107 1.00 97.31 83 LEU A C 1
ATOM 644 O O . LEU A 1 83 ? 8.573 -8.874 -2.944 1.00 97.31 83 LEU A O 1
ATOM 648 N N . GLY A 1 84 ? 9.824 -7.113 -2.352 1.00 96.50 84 GLY A N 1
ATOM 649 C CA . GLY A 1 84 ? 8.881 -6.633 -1.334 1.00 96.50 84 GLY A CA 1
ATOM 650 C C . GLY A 1 84 ? 7.550 -6.145 -1.921 1.00 96.50 84 GLY A C 1
ATOM 651 O O . GLY A 1 84 ? 6.486 -6.424 -1.373 1.00 96.50 84 GLY A O 1
ATOM 652 N N . ALA A 1 85 ? 7.583 -5.455 -3.063 1.00 97.56 85 ALA A N 1
ATOM 653 C CA . ALA A 1 85 ? 6.363 -5.071 -3.771 1.00 97.56 85 ALA A CA 1
ATOM 654 C C . ALA A 1 85 ? 5.615 -6.297 -4.329 1.00 97.56 85 ALA A C 1
ATOM 656 O O . ALA A 1 85 ? 4.385 -6.328 -4.312 1.00 97.56 85 ALA A O 1
ATOM 657 N N . ALA A 1 86 ? 6.342 -7.312 -4.803 1.00 97.19 86 ALA A N 1
ATOM 658 C CA . ALA A 1 86 ? 5.770 -8.564 -5.287 1.00 97.19 86 ALA A CA 1
ATOM 659 C C . ALA A 1 86 ? 5.117 -9.362 -4.148 1.00 97.19 86 ALA A C 1
ATOM 661 O O . ALA A 1 86 ? 4.006 -9.853 -4.329 1.00 97.19 86 ALA A O 1
ATOM 662 N N . ASP A 1 87 ? 5.746 -9.423 -2.968 1.00 96.81 87 ASP A N 1
ATOM 663 C CA . ASP A 1 87 ? 5.155 -10.013 -1.758 1.00 96.81 87 ASP A CA 1
ATOM 664 C C . ASP A 1 87 ? 3.806 -9.361 -1.426 1.00 96.81 87 ASP A C 1
ATOM 666 O O . ASP A 1 87 ? 2.805 -10.057 -1.249 1.00 96.81 87 ASP A O 1
ATOM 670 N N . PHE A 1 88 ? 3.738 -8.027 -1.463 1.00 96.81 88 PHE A N 1
ATOM 671 C CA . PHE A 1 88 ? 2.487 -7.295 -1.267 1.00 96.81 88 PHE A CA 1
ATOM 672 C C . PHE A 1 88 ? 1.442 -7.615 -2.344 1.00 96.81 88 PHE A C 1
ATOM 674 O O . PHE A 1 88 ? 0.272 -7.818 -2.028 1.00 96.81 88 PHE A O 1
ATOM 681 N N . ALA A 1 89 ? 1.843 -7.663 -3.619 1.00 96.00 89 ALA A N 1
ATOM 682 C CA . ALA A 1 89 ? 0.930 -7.909 -4.737 1.00 96.00 89 ALA A CA 1
ATOM 683 C C . ALA A 1 89 ? 0.333 -9.327 -4.731 1.00 96.00 89 ALA A C 1
ATOM 685 O O . ALA A 1 89 ? -0.815 -9.511 -5.149 1.00 96.00 89 ALA A O 1
ATOM 686 N N . LEU A 1 90 ? 1.117 -10.313 -4.285 1.00 95.00 90 LEU A N 1
ATOM 687 C CA . LEU A 1 90 ? 0.749 -11.730 -4.233 1.00 95.00 90 LEU A CA 1
ATOM 688 C C . LEU A 1 90 ? 0.060 -12.124 -2.919 1.00 95.00 90 LEU A C 1
ATOM 690 O O . LEU A 1 90 ? -0.571 -13.177 -2.854 1.00 95.00 90 LEU A O 1
ATOM 694 N N . SER A 1 91 ? 0.166 -11.293 -1.883 1.00 93.75 91 SER A N 1
ATOM 695 C CA . SER A 1 91 ? -0.472 -11.523 -0.589 1.00 93.75 91 SER A CA 1
ATOM 696 C C . SER A 1 91 ? -1.947 -11.125 -0.570 1.00 93.75 91 SER A C 1
ATOM 698 O O . SER A 1 91 ? -2.394 -10.221 -1.279 1.00 93.75 91 SER A O 1
ATOM 700 N N . THR A 1 92 ? -2.695 -11.722 0.357 1.00 92.25 92 THR A N 1
ATOM 701 C CA . THR A 1 92 ? -3.993 -11.191 0.788 1.00 92.25 92 THR A CA 1
ATOM 702 C C . THR A 1 92 ? -3.759 -9.952 1.653 1.00 92.25 92 THR A C 1
ATOM 704 O O . THR A 1 92 ? -3.479 -10.051 2.847 1.00 92.25 92 THR A O 1
ATOM 707 N N . VAL A 1 93 ? -3.824 -8.770 1.038 1.00 94.25 93 VAL A N 1
ATOM 708 C CA . VAL A 1 93 ? -3.591 -7.493 1.728 1.00 94.25 93 VAL A CA 1
ATOM 709 C C . VAL A 1 93 ? -4.693 -7.234 2.756 1.00 94.25 93 VAL A C 1
ATOM 711 O O . VAL A 1 93 ? -5.873 -7.162 2.408 1.00 94.25 93 VAL A O 1
ATOM 714 N N . LYS A 1 94 ? -4.295 -7.022 4.015 1.00 96.06 94 LYS A N 1
ATOM 715 C CA . LYS A 1 94 ? -5.189 -6.577 5.091 1.00 96.06 94 LYS A CA 1
ATOM 716 C C . LYS A 1 94 ? -5.469 -5.085 4.942 1.00 96.06 94 LYS A C 1
ATOM 718 O O . LYS A 1 94 ? -4.551 -4.267 4.905 1.00 96.06 94 LYS A O 1
ATOM 723 N N . GLN A 1 95 ? -6.737 -4.716 4.882 1.00 97.44 95 GLN A N 1
ATOM 724 C CA . GLN A 1 95 ? -7.180 -3.330 4.824 1.00 97.44 95 GLN A CA 1
ATOM 725 C C . GLN A 1 95 ? -7.807 -2.955 6.165 1.00 97.44 95 GLN A C 1
ATOM 727 O O . GLN A 1 95 ? -8.808 -3.545 6.570 1.00 97.44 95 GLN A O 1
ATOM 732 N N . VAL A 1 96 ? -7.213 -1.990 6.867 1.00 98.12 96 VAL A N 1
ATOM 733 C CA . VAL A 1 96 ? -7.687 -1.539 8.178 1.00 98.12 96 VAL A CA 1
ATOM 734 C C . VAL A 1 96 ? -8.250 -0.129 8.082 1.00 98.12 96 VAL A C 1
ATOM 736 O O . VAL A 1 96 ? -7.570 0.800 7.656 1.00 98.12 96 VAL A O 1
ATOM 739 N N . ALA A 1 97 ? -9.485 0.051 8.525 1.00 98.31 97 ALA A N 1
ATOM 740 C CA . ALA A 1 97 ? -10.114 1.358 8.640 1.00 98.31 97 ALA A CA 1
ATOM 741 C C . ALA A 1 97 ? -10.409 1.649 10.107 1.00 98.31 97 ALA A C 1
ATOM 743 O O . ALA A 1 97 ? -11.080 0.856 10.760 1.00 98.31 97 ALA A O 1
ATOM 744 N N . VAL A 1 98 ? -9.908 2.770 10.624 1.00 98.50 98 VAL A N 1
ATOM 745 C CA . VAL A 1 98 ? -10.154 3.208 12.004 1.00 98.50 98 VAL A CA 1
ATOM 746 C C . VAL A 1 98 ? -10.937 4.512 11.982 1.00 98.50 98 VAL A C 1
ATOM 748 O O . VAL A 1 98 ? -10.392 5.568 11.651 1.00 98.50 98 VAL A O 1
ATOM 751 N N . VAL A 1 99 ? -12.215 4.432 12.336 1.00 98.38 99 VAL A N 1
ATOM 752 C CA . VAL A 1 99 ? -13.121 5.581 12.408 1.00 98.38 99 VAL A CA 1
ATOM 753 C C . VAL A 1 99 ? -13.178 6.068 13.848 1.00 98.38 99 VAL A C 1
ATOM 755 O O . VAL A 1 99 ? -13.584 5.328 14.738 1.00 98.38 99 VAL A O 1
ATOM 758 N N . GLY A 1 100 ? -12.740 7.300 14.075 1.00 97.62 100 GLY A N 1
ATOM 759 C CA . GLY A 1 100 ? -12.592 7.904 15.395 1.00 97.62 100 GLY A CA 1
ATOM 760 C C . GLY A 1 100 ? -11.661 9.108 15.322 1.00 97.62 100 GLY A C 1
ATOM 761 O O . GLY A 1 100 ? -10.857 9.221 14.396 1.00 97.62 100 GLY A O 1
ATOM 762 N N . ASP A 1 101 ? -11.775 10.031 16.275 1.00 97.00 101 ASP A N 1
ATOM 763 C CA . ASP A 1 101 ? -10.893 11.198 16.326 1.00 97.00 101 ASP A CA 1
ATOM 764 C C . ASP A 1 101 ? -9.452 10.753 16.648 1.00 97.00 101 ASP A C 1
ATOM 766 O O . ASP A 1 101 ? -9.235 10.180 17.720 1.00 97.00 101 ASP A O 1
ATOM 770 N N . PRO A 1 102 ? -8.454 10.998 15.771 1.00 95.75 102 PRO A N 1
ATOM 771 C CA . PRO A 1 102 ? -7.060 10.621 16.019 1.00 95.75 102 PRO A CA 1
ATOM 772 C C . PRO A 1 102 ? -6.433 11.271 17.265 1.00 95.75 102 PRO A C 1
ATOM 774 O O . PRO A 1 102 ? -5.384 10.816 17.730 1.00 95.75 102 PRO A O 1
ATOM 777 N N . ALA A 1 103 ? -7.042 12.332 17.806 1.00 96.00 103 ALA A N 1
ATOM 778 C CA . ALA A 1 103 ? -6.618 12.964 19.052 1.00 96.00 103 ALA A CA 1
ATOM 779 C C . ALA A 1 103 ? -7.102 12.219 20.313 1.00 96.00 103 ALA A C 1
ATOM 781 O O . ALA A 1 103 ? -6.537 12.430 21.385 1.00 96.00 103 ALA A O 1
ATOM 782 N N . GLN A 1 104 ? -8.110 11.345 20.203 1.00 97.00 104 GLN A N 1
ATOM 783 C CA . GLN A 1 104 ? -8.643 10.574 21.331 1.00 97.00 104 GLN A CA 1
ATOM 784 C C . GLN A 1 104 ? -7.754 9.371 21.671 1.00 97.00 104 GLN A C 1
ATOM 786 O O . GLN A 1 104 ? -7.258 8.672 20.782 1.00 97.00 104 GLN A O 1
ATOM 791 N N . SER A 1 105 ? -7.594 9.096 22.969 1.00 97.50 105 SER A N 1
ATOM 792 C CA . SER A 1 105 ? -6.778 7.993 23.498 1.00 97.50 105 SER A CA 1
ATOM 793 C C . SER A 1 105 ? -7.190 6.624 22.959 1.00 97.50 105 SER A C 1
ATOM 795 O O . SER A 1 105 ? -6.346 5.784 22.661 1.00 97.50 105 SER A O 1
ATOM 797 N N . GLU A 1 106 ? -8.487 6.408 22.796 1.00 97.50 106 GLU A N 1
ATOM 798 C CA . GLU A 1 106 ? -9.095 5.159 22.366 1.00 97.50 106 GLU A CA 1
ATOM 799 C C . GLU A 1 106 ? -8.786 4.893 20.888 1.00 97.50 106 GLU A C 1
ATOM 801 O O . GLU A 1 106 ? -8.334 3.805 20.529 1.00 97.50 106 GLU A O 1
ATOM 806 N N . THR A 1 107 ? -8.905 5.914 20.031 1.00 98.25 107 THR A N 1
ATOM 807 C CA . THR A 1 107 ? -8.464 5.836 18.630 1.00 98.25 107 THR A CA 1
ATOM 808 C C . THR A 1 107 ? -6.962 5.569 18.552 1.00 98.25 107 THR A C 1
ATOM 810 O O . THR A 1 107 ? -6.514 4.725 17.774 1.00 98.25 107 THR A O 1
ATOM 813 N N . GLN A 1 108 ? -6.165 6.254 19.377 1.00 98.31 108 GLN A N 1
ATOM 814 C CA . GLN A 1 108 ? -4.717 6.053 19.425 1.00 98.31 108 GLN A CA 1
ATOM 815 C C . GLN A 1 108 ? -4.342 4.639 19.865 1.00 98.31 108 GLN A C 1
ATOM 817 O O . GLN A 1 108 ? -3.398 4.085 19.307 1.00 98.31 108 GLN A O 1
ATOM 822 N N . ALA A 1 109 ? -5.086 4.028 20.789 1.00 98.38 109 ALA A N 1
ATOM 823 C CA . ALA A 1 109 ? -4.875 2.643 21.196 1.00 98.38 109 ALA A CA 1
ATOM 824 C C . ALA A 1 109 ? -5.091 1.667 20.024 1.00 98.38 109 ALA A C 1
ATOM 826 O O . ALA A 1 109 ? -4.262 0.783 19.805 1.00 98.38 109 ALA A O 1
ATOM 827 N N . LEU A 1 110 ? -6.137 1.869 19.211 1.00 98.56 110 LEU A N 1
ATOM 828 C CA . LEU A 1 110 ? -6.369 1.071 17.998 1.00 98.56 110 LEU A CA 1
ATOM 829 C C . LEU A 1 110 ? -5.238 1.257 16.973 1.00 98.56 110 LEU A C 1
ATOM 831 O O . LEU A 1 110 ? -4.715 0.286 16.428 1.00 98.56 110 LEU A O 1
ATOM 835 N N . LEU A 1 111 ? -4.819 2.502 16.726 1.00 98.31 111 LEU A N 1
ATOM 836 C CA . LEU A 1 111 ? -3.719 2.803 15.802 1.00 98.31 111 LEU A CA 1
ATOM 837 C C . LEU A 1 111 ? -2.379 2.236 16.286 1.00 98.31 111 LEU A C 1
ATOM 839 O O . LEU A 1 111 ? -1.583 1.762 15.472 1.00 98.31 111 LEU A O 1
ATOM 843 N N . ALA A 1 112 ? -2.124 2.294 17.593 1.00 98.00 112 ALA A N 1
ATOM 844 C CA . ALA A 1 112 ? -0.937 1.727 18.214 1.00 98.00 112 ALA A CA 1
ATOM 845 C C . ALA A 1 112 ? -0.910 0.210 18.030 1.00 98.00 112 ALA A C 1
ATOM 847 O O . ALA A 1 112 ? 0.117 -0.314 17.609 1.00 98.00 112 ALA A O 1
ATOM 848 N N . GLU A 1 113 ? -2.037 -0.480 18.225 1.00 98.00 113 GLU A N 1
ATOM 849 C CA . GLU A 1 113 ? -2.125 -1.926 18.004 1.00 98.00 113 GLU A CA 1
ATOM 850 C C . GLU A 1 113 ? -1.803 -2.303 16.551 1.00 98.00 113 GLU A C 1
ATOM 852 O O . GLU A 1 113 ? -0.981 -3.187 16.303 1.00 98.00 113 GLU A O 1
ATOM 857 N N . VAL A 1 114 ? -2.343 -1.579 15.562 1.00 97.00 114 VAL A N 1
ATOM 858 C CA . VAL A 1 114 ? -2.028 -1.828 14.138 1.00 97.00 114 VAL A CA 1
ATOM 859 C C . VAL A 1 114 ? -0.539 -1.621 13.834 1.00 97.00 114 VAL A C 1
ATOM 861 O O . VAL A 1 114 ? 0.012 -2.289 12.955 1.00 97.00 114 VAL A O 1
ATOM 864 N N . ARG A 1 115 ? 0.140 -0.746 14.580 1.00 95.38 115 ARG A N 1
ATOM 865 C CA . ARG A 1 115 ? 1.573 -0.439 14.427 1.00 95.38 115 ARG A CA 1
ATOM 866 C C . ARG A 1 115 ? 2.488 -1.266 15.336 1.00 95.38 115 ARG A C 1
ATOM 868 O O . ARG A 1 115 ? 3.698 -1.226 15.148 1.00 95.38 115 ARG A O 1
ATOM 875 N N . ALA A 1 116 ? 1.937 -2.028 16.281 1.00 95.81 116 ALA A N 1
ATOM 876 C CA . ALA A 1 116 ? 2.698 -2.757 17.298 1.00 95.81 116 ALA A CA 1
ATOM 877 C C . ALA A 1 116 ? 3.528 -3.927 16.742 1.00 95.81 116 ALA A C 1
ATOM 879 O O . ALA A 1 116 ? 4.399 -4.455 17.429 1.00 95.81 116 ALA A O 1
ATOM 880 N N . SER A 1 117 ? 3.263 -4.373 15.514 1.00 93.94 117 SER A N 1
ATOM 881 C CA . SER A 1 117 ? 3.983 -5.473 14.870 1.00 93.94 117 SER A CA 1
ATOM 882 C C . SER A 1 117 ? 4.274 -5.165 13.408 1.00 93.94 117 SER A C 1
ATOM 884 O O . SER A 1 117 ? 3.544 -4.418 12.755 1.00 93.94 117 SER A O 1
ATOM 886 N N . TRP A 1 118 ? 5.333 -5.782 12.883 1.00 93.06 118 TRP A N 1
ATOM 887 C CA . TRP A 1 118 ? 5.673 -5.704 11.467 1.00 93.06 118 TRP A CA 1
ATOM 888 C C . TRP A 1 118 ? 4.607 -6.408 10.618 1.00 93.06 118 TRP A C 1
ATOM 890 O O . TRP A 1 118 ? 4.447 -7.626 10.688 1.00 93.06 118 TRP A O 1
ATOM 900 N N . ARG A 1 119 ? 3.864 -5.629 9.823 1.00 93.75 119 ARG A N 1
ATOM 901 C CA . ARG A 1 119 ? 2.755 -6.091 8.972 1.00 93.75 119 ARG A CA 1
ATOM 902 C C . ARG A 1 119 ? 2.946 -5.534 7.551 1.00 93.75 119 ARG A C 1
ATOM 904 O O . ARG A 1 119 ? 2.345 -4.513 7.223 1.00 93.75 119 ARG A O 1
ATOM 911 N N . PRO A 1 120 ? 3.806 -6.149 6.715 1.00 93.19 120 PRO A N 1
ATOM 912 C CA . PRO A 1 120 ? 4.185 -5.589 5.411 1.00 93.19 120 PRO A CA 1
ATOM 913 C C . PRO A 1 120 ? 3.011 -5.517 4.423 1.00 93.19 120 PRO A C 1
ATOM 915 O O . PRO A 1 120 ? 2.940 -4.587 3.617 1.00 93.19 120 PRO A O 1
ATOM 918 N N . ASN A 1 121 ? 2.058 -6.447 4.550 1.00 95.25 121 ASN A N 1
ATOM 919 C CA . ASN A 1 121 ? 0.921 -6.634 3.643 1.00 95.25 121 ASN A CA 1
ATOM 920 C C . ASN A 1 121 ? -0.365 -6.048 4.235 1.00 95.25 121 ASN A C 1
ATOM 922 O O . ASN A 1 121 ? -1.406 -6.703 4.291 1.00 95.25 121 ASN A O 1
ATOM 926 N N . LEU A 1 122 ? -0.263 -4.812 4.734 1.00 96.69 122 LEU A N 1
ATOM 927 C CA . LEU A 1 122 ? -1.360 -4.079 5.354 1.00 96.69 122 LEU A CA 1
ATOM 928 C C . LEU A 1 122 ? -1.397 -2.628 4.868 1.00 96.69 122 LEU A C 1
ATOM 930 O O . LEU A 1 122 ? -0.362 -1.971 4.743 1.00 96.69 122 LEU A O 1
ATOM 934 N N . VAL A 1 123 ? -2.604 -2.112 4.642 1.00 97.69 123 VAL A N 1
ATOM 935 C CA . VAL A 1 123 ? -2.867 -0.673 4.523 1.00 97.69 123 VAL A CA 1
ATOM 936 C C . VAL A 1 123 ? -3.812 -0.232 5.629 1.00 97.69 123 VAL A C 1
ATOM 938 O O . VAL A 1 123 ? -4.681 -0.993 6.052 1.00 97.69 123 VAL A O 1
ATOM 941 N N . ILE A 1 124 ? -3.637 0.998 6.103 1.00 97.69 124 ILE A N 1
ATOM 942 C CA . ILE A 1 124 ? -4.496 1.593 7.121 1.00 97.69 124 ILE A CA 1
ATOM 943 C C . ILE A 1 124 ? -4.941 2.992 6.707 1.00 97.69 124 ILE A C 1
ATOM 945 O O . ILE A 1 124 ? -4.134 3.784 6.222 1.00 97.69 124 ILE A O 1
ATOM 949 N N . ALA A 1 125 ? -6.211 3.301 6.949 1.00 97.88 125 ALA A N 1
ATOM 950 C CA . ALA A 1 125 ? -6.754 4.651 6.904 1.00 97.88 125 ALA A CA 1
ATOM 951 C C . ALA A 1 125 ? -7.435 4.991 8.235 1.00 97.88 125 ALA A C 1
ATOM 953 O O . ALA A 1 125 ? -8.008 4.121 8.893 1.00 97.88 125 ALA A O 1
ATOM 954 N N . THR A 1 126 ? -7.388 6.263 8.632 1.00 97.94 126 THR A N 1
ATOM 955 C CA . THR A 1 126 ? -8.072 6.745 9.835 1.00 97.94 126 THR A CA 1
ATOM 956 C C . THR A 1 126 ? -8.636 8.140 9.635 1.00 97.94 126 THR A C 1
ATOM 958 O O . THR A 1 126 ? -8.025 8.960 8.946 1.00 97.94 126 THR A O 1
ATOM 961 N N . SER A 1 127 ? -9.811 8.398 10.206 1.00 97.75 127 SER A N 1
ATOM 962 C CA . SER A 1 127 ? -10.420 9.726 10.221 1.00 97.75 127 SER A CA 1
ATOM 963 C C . SER A 1 127 ? -11.530 9.827 11.268 1.00 97.75 127 SER A C 1
ATOM 965 O O . SER A 1 127 ? -12.171 8.828 11.601 1.00 97.75 127 SER A O 1
ATOM 967 N N . ALA A 1 128 ? -11.776 11.050 11.739 1.00 96.75 128 ALA A N 1
ATOM 968 C CA . ALA A 1 128 ? -12.981 11.394 12.484 1.00 96.75 128 ALA A CA 1
ATOM 969 C C . ALA A 1 128 ? -14.207 11.431 11.551 1.00 96.75 128 ALA A C 1
ATOM 971 O O . ALA A 1 128 ? -14.072 11.509 10.328 1.00 96.75 128 ALA A O 1
ATOM 972 N N . LEU A 1 129 ? -15.410 11.418 12.131 1.00 94.31 129 LEU A N 1
ATOM 973 C CA . LEU A 1 129 ? -16.649 11.701 11.403 1.00 94.31 129 LEU A CA 1
ATOM 974 C C . LEU A 1 129 ? -17.067 13.169 11.610 1.00 94.31 129 LEU A C 1
ATOM 976 O O . LEU A 1 129 ? -16.936 13.672 12.728 1.00 94.31 129 LEU A O 1
ATOM 980 N N . PRO A 1 130 ? -17.616 13.848 10.585 1.00 95.31 130 PRO A N 1
ATOM 981 C CA . PRO A 1 130 ? -17.794 13.386 9.203 1.00 95.31 130 PRO A CA 1
ATOM 982 C C . PRO A 1 130 ? -16.463 13.274 8.438 1.00 95.31 130 PRO A C 1
ATOM 984 O O . PRO A 1 130 ? -15.518 14.012 8.709 1.00 95.31 130 PRO A O 1
ATOM 987 N N . LEU A 1 131 ? -16.406 12.360 7.464 1.00 95.94 131 LEU A N 1
ATOM 988 C CA . LEU A 1 131 ? -15.198 12.135 6.665 1.00 95.94 131 LEU A CA 1
ATOM 989 C C . LEU A 1 131 ? -14.842 13.377 5.825 1.00 95.94 131 LEU A C 1
ATOM 991 O O . LEU A 1 131 ? -15.736 13.990 5.233 1.00 95.94 131 LEU A O 1
ATOM 995 N N . PRO A 1 132 ? -13.551 13.735 5.709 1.00 94.56 132 PRO A N 1
ATOM 996 C CA . PRO A 1 132 ? -13.122 14.810 4.825 1.00 94.56 132 PRO A CA 1
ATOM 997 C C . PRO A 1 132 ? -13.314 14.425 3.343 1.00 94.56 132 PRO A C 1
ATOM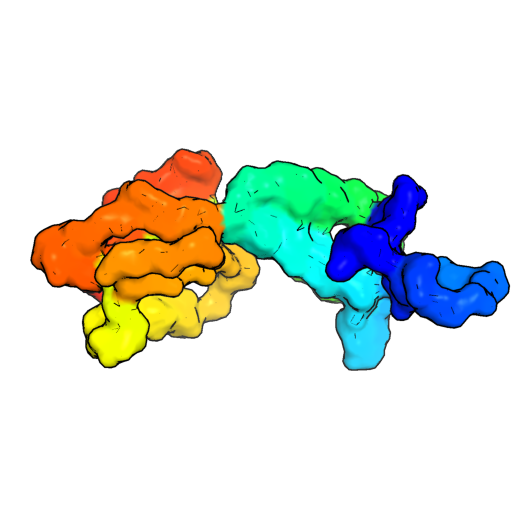 999 O O . PRO A 1 132 ? -13.272 13.240 3.007 1.00 94.56 132 PRO A O 1
ATOM 1002 N N . PRO A 1 133 ? -13.454 15.399 2.420 1.00 93.00 133 PRO A N 1
ATOM 1003 C CA . PRO A 1 133 ? -13.717 15.127 0.999 1.00 93.00 133 PRO A CA 1
ATOM 1004 C C . PRO A 1 133 ? -12.668 14.256 0.293 1.00 93.00 133 PRO A C 1
ATOM 1006 O O . PRO A 1 133 ? -12.962 13.612 -0.707 1.00 93.00 133 PRO A O 1
ATOM 1009 N N . ASN A 1 134 ? -11.434 14.254 0.794 1.00 91.62 134 ASN A N 1
ATOM 1010 C CA . ASN A 1 134 ? -10.312 13.478 0.273 1.00 91.62 134 ASN A CA 1
ATOM 1011 C C . ASN A 1 134 ? -10.040 12.195 1.079 1.00 91.62 134 ASN A C 1
ATOM 1013 O O . ASN A 1 134 ? -8.960 11.614 0.945 1.00 91.62 134 ASN A O 1
ATOM 1017 N N . ALA A 1 135 ? -10.975 11.768 1.933 1.00 95.31 135 ALA A N 1
ATOM 1018 C CA . ALA A 1 135 ? -10.869 10.497 2.633 1.00 95.31 135 ALA A CA 1
ATOM 1019 C C . ALA A 1 135 ? -10.796 9.340 1.621 1.00 95.31 135 ALA A C 1
ATOM 1021 O O . ALA A 1 135 ? -11.565 9.318 0.655 1.00 95.31 135 ALA A O 1
ATOM 1022 N N . PRO A 1 136 ? -9.894 8.365 1.819 1.00 95.88 136 PRO A N 1
ATOM 1023 C CA . PRO A 1 136 ? -9.852 7.194 0.961 1.00 95.88 136 PRO A CA 1
ATOM 1024 C C . PRO A 1 136 ? -11.177 6.413 1.056 1.00 95.88 136 PRO A C 1
ATOM 1026 O O . PRO A 1 136 ? -11.713 6.276 2.159 1.00 95.88 136 PRO A O 1
ATOM 1029 N N . PRO A 1 137 ? -11.666 5.833 -0.056 1.00 95.69 137 PRO A N 1
ATOM 1030 C CA . PRO A 1 137 ? -12.789 4.889 -0.082 1.00 95.69 137 PRO A CA 1
ATOM 1031 C C . PRO A 1 137 ? -12.731 3.782 0.978 1.00 95.69 137 PRO A C 1
ATOM 1033 O O . PRO A 1 137 ? -13.770 3.331 1.455 1.00 95.69 137 PRO A O 1
ATOM 1036 N N . LEU A 1 138 ? -11.533 3.404 1.437 1.00 96.25 138 LEU A N 1
ATOM 1037 C CA . LEU A 1 138 ? -11.350 2.516 2.587 1.00 96.25 138 LEU A CA 1
ATOM 1038 C C . LEU A 1 138 ? -12.062 2.984 3.878 1.00 96.25 138 LEU A C 1
ATOM 1040 O O . LEU A 1 138 ? -12.270 2.175 4.769 1.00 96.25 138 LEU A O 1
ATOM 1044 N N . LEU A 1 139 ? -12.434 4.255 4.026 1.00 96.88 139 LEU A N 1
ATOM 1045 C CA . LEU A 1 139 ? -13.192 4.753 5.183 1.00 96.88 139 LEU A CA 1
ATOM 1046 C C . LEU A 1 139 ? -14.701 4.858 4.927 1.00 96.88 139 LEU A C 1
ATOM 1048 O O . LEU A 1 139 ? -15.456 5.068 5.874 1.00 96.88 139 LEU A O 1
ATOM 1052 N N . ALA A 1 140 ? -15.150 4.726 3.677 1.00 94.44 140 ALA A N 1
ATOM 1053 C CA . ALA A 1 140 ? -16.551 4.914 3.315 1.00 94.44 140 ALA A CA 1
ATOM 1054 C C . ALA A 1 140 ? -17.458 3.890 4.014 1.00 94.44 140 ALA A C 1
ATOM 1056 O O . ALA A 1 140 ? -17.043 2.758 4.257 1.00 94.44 140 ALA A O 1
ATOM 1057 N N . GLU A 1 141 ? -18.687 4.308 4.336 1.00 92.94 141 GLU A N 1
ATOM 1058 C CA . GLU A 1 141 ? -19.753 3.446 4.882 1.00 92.94 141 GLU A CA 1
ATOM 1059 C C . GLU A 1 141 ? -19.382 2.700 6.177 1.00 92.94 141 GLU A C 1
ATOM 1061 O O . GLU A 1 141 ? -19.903 1.628 6.478 1.00 92.94 141 GLU A O 1
ATOM 1066 N N . ARG A 1 142 ? -18.486 3.286 6.978 1.00 95.38 142 ARG A N 1
ATOM 1067 C CA . ARG A 1 142 ? -18.027 2.726 8.253 1.00 95.38 142 ARG A CA 1
ATOM 1068 C C . ARG A 1 142 ? -18.450 3.636 9.411 1.00 95.38 142 ARG A C 1
ATOM 1070 O O . ARG A 1 142 ? -17.800 4.654 9.647 1.00 95.38 142 ARG A O 1
ATOM 1077 N N . PRO A 1 143 ? -19.550 3.330 10.120 1.00 95.69 143 PRO A N 1
ATOM 1078 C CA . PRO A 1 143 ? -19.958 4.105 11.287 1.00 95.69 143 PRO A CA 1
ATOM 1079 C C . PRO A 1 143 ? -19.061 3.830 12.502 1.00 95.69 143 PRO A C 1
ATOM 1081 O O . PRO A 1 143 ? -18.320 2.849 12.554 1.00 95.69 143 PRO A O 1
ATOM 1084 N N . MET A 1 144 ? -19.165 4.673 13.524 1.00 97.06 144 MET A N 1
ATOM 1085 C CA . MET A 1 144 ? -18.734 4.289 14.868 1.00 97.06 144 MET A CA 1
ATOM 1086 C C . MET A 1 144 ? -19.803 3.381 15.483 1.00 97.06 144 MET A C 1
ATOM 1088 O O . MET A 1 144 ? -20.988 3.715 15.451 1.00 97.06 144 MET A O 1
ATOM 1092 N N . LEU A 1 145 ? -19.400 2.239 16.033 1.00 96.12 145 LEU A N 1
ATOM 1093 C CA . LEU A 1 145 ? -20.272 1.373 16.820 1.00 96.12 145 LEU A CA 1
ATOM 1094 C C . LEU A 1 145 ? -20.276 1.843 18.270 1.00 96.12 145 LEU A C 1
ATOM 1096 O O . LEU A 1 145 ? -19.241 2.242 18.796 1.00 96.12 145 LEU A O 1
ATOM 1100 N N . GLU A 1 146 ? -21.457 1.841 18.888 1.00 94.50 146 GLU A N 1
ATOM 1101 C CA . GLU A 1 146 ? -21.644 2.223 20.298 1.00 94.50 146 GLU A CA 1
ATOM 1102 C C . GLU A 1 146 ? -21.067 3.606 20.653 1.00 94.50 146 GLU A C 1
ATOM 1104 O O . GLU A 1 146 ? -20.709 3.876 21.796 1.00 94.50 146 GLU A O 1
ATOM 1109 N N . ASN A 1 147 ? -20.989 4.509 19.667 1.00 94.31 147 ASN A N 1
ATOM 1110 C CA . ASN A 1 147 ? -20.365 5.826 19.809 1.00 94.31 147 ASN A CA 1
ATOM 1111 C C . ASN A 1 147 ? -18.871 5.784 20.210 1.00 94.31 147 ASN A C 1
ATOM 1113 O O . ASN A 1 147 ? -18.339 6.771 20.714 1.00 94.31 147 ASN A O 1
ATOM 1117 N N . GLN A 1 148 ? -18.181 4.670 19.952 1.00 97.25 148 GLN A N 1
ATOM 1118 C CA . GLN A 1 148 ? -16.760 4.473 20.242 1.00 97.25 148 GLN A CA 1
ATOM 1119 C C . GLN A 1 148 ? -15.920 4.411 18.957 1.00 97.25 148 GLN A C 1
ATOM 1121 O O . GLN A 1 148 ? -16.422 3.996 17.902 1.00 97.25 148 GLN A O 1
ATOM 1126 N N . PRO A 1 149 ? -14.622 4.779 19.010 1.00 98.06 149 PRO A N 1
ATOM 1127 C CA . PRO A 1 149 ? -13.709 4.543 17.900 1.00 98.06 149 PRO A CA 1
ATOM 1128 C C . PRO A 1 149 ? -13.772 3.084 17.456 1.00 98.06 149 PRO A C 1
ATOM 1130 O O . PRO A 1 149 ? -13.756 2.176 18.283 1.00 98.06 149 PRO A O 1
ATOM 1133 N N . THR A 1 150 ? -13.916 2.857 16.156 1.00 98.62 150 THR A N 1
ATOM 1134 C CA . THR A 1 150 ? -14.200 1.529 15.602 1.00 98.62 150 THR A CA 1
ATOM 1135 C C . THR A 1 150 ? -13.172 1.171 14.545 1.00 98.62 150 THR A C 1
ATOM 1137 O O . THR A 1 150 ? -12.943 1.933 13.603 1.00 98.62 150 THR A O 1
ATOM 1140 N N . ALA A 1 151 ? -12.574 -0.009 14.685 1.00 98.56 151 ALA A N 1
ATOM 1141 C CA . ALA A 1 151 ? -11.688 -0.598 13.699 1.00 98.56 151 ALA A CA 1
ATOM 1142 C C . ALA A 1 151 ? -12.422 -1.654 12.862 1.00 98.56 151 ALA A C 1
ATOM 1144 O O . ALA A 1 151 ? -13.095 -2.542 13.386 1.00 98.56 151 ALA A O 1
ATOM 1145 N N . TYR A 1 152 ? -12.229 -1.579 11.552 1.00 98.19 152 TYR A N 1
ATOM 1146 C CA . TYR A 1 152 ? -12.712 -2.530 10.560 1.00 98.19 152 TYR A CA 1
ATOM 1147 C C . TYR A 1 152 ? -11.502 -3.192 9.909 1.00 98.19 152 TYR A C 1
ATOM 1149 O O . TYR A 1 152 ? -10.605 -2.490 9.442 1.00 98.19 152 TYR A O 1
ATOM 1157 N N . VAL A 1 153 ? -11.478 -4.524 9.858 1.00 97.69 153 VAL A N 1
ATOM 1158 C CA . VAL A 1 153 ? -10.413 -5.299 9.203 1.00 97.69 153 VAL A CA 1
ATOM 1159 C C . VAL A 1 153 ? -11.025 -6.070 8.043 1.00 97.69 153 VAL A C 1
ATOM 1161 O O . VAL A 1 153 ? -11.888 -6.923 8.260 1.00 97.69 153 VAL A O 1
ATOM 1164 N N . CYS A 1 154 ? -10.589 -5.762 6.825 1.00 95.19 154 CYS A N 1
ATOM 1165 C CA . CYS A 1 154 ? -11.094 -6.369 5.600 1.00 95.19 154 CYS A CA 1
ATOM 1166 C C . CYS A 1 154 ? -9.978 -7.082 4.830 1.00 95.19 154 CYS A C 1
ATOM 1168 O O . CYS A 1 154 ? -8.848 -6.600 4.757 1.00 95.19 154 CYS A O 1
ATOM 1170 N N . GLU A 1 155 ? -10.307 -8.236 4.259 1.00 92.31 155 GLU A N 1
ATOM 1171 C CA . GLU A 1 155 ? -9.417 -9.104 3.488 1.00 92.31 155 GLU A CA 1
ATOM 1172 C C . GLU A 1 155 ? -10.222 -9.706 2.331 1.00 92.31 155 GLU A C 1
ATOM 1174 O O . GLU A 1 155 ? -11.331 -10.192 2.540 1.00 92.31 155 GLU A O 1
ATOM 1179 N N . GLY A 1 156 ? -9.702 -9.654 1.100 1.00 84.00 156 GLY A N 1
ATOM 1180 C CA . GLY A 1 156 ? -10.357 -10.287 -0.054 1.00 84.00 156 GLY A CA 1
ATOM 1181 C C . GLY A 1 156 ? -11.813 -9.853 -0.279 1.00 84.00 156 GLY A C 1
ATOM 1182 O O . GLY A 1 156 ? -12.664 -10.701 -0.525 1.00 84.00 156 GLY A O 1
ATOM 1183 N N . PHE A 1 157 ? -12.099 -8.550 -0.176 1.00 81.62 157 PHE A N 1
ATOM 1184 C CA . PHE A 1 157 ? -13.443 -7.954 -0.309 1.00 81.62 157 PHE A CA 1
ATOM 1185 C C . PHE A 1 157 ? -14.441 -8.298 0.810 1.00 81.62 157 PHE A C 1
ATOM 1187 O O . PHE A 1 157 ? -15.615 -7.947 0.711 1.00 81.62 157 PHE A O 1
ATOM 1194 N N . VAL A 1 158 ? -13.992 -8.933 1.896 1.00 90.88 158 VAL A N 1
ATOM 1195 C CA . VAL A 1 158 ? -14.834 -9.272 3.050 1.00 90.88 158 VAL A CA 1
ATOM 1196 C C . VAL A 1 158 ? -14.290 -8.597 4.303 1.00 90.88 158 VAL A C 1
ATOM 1198 O O . VAL A 1 158 ? -13.109 -8.716 4.623 1.00 90.88 158 VAL A O 1
ATOM 1201 N N . CYS A 1 159 ? -15.153 -7.894 5.035 1.00 94.38 159 CYS A N 1
ATOM 1202 C CA . CYS A 1 159 ? -14.812 -7.323 6.334 1.00 94.38 159 CYS A CA 1
ATOM 1203 C C . CYS A 1 159 ? -15.225 -8.269 7.466 1.00 94.38 159 CYS A C 1
ATOM 1205 O O . CYS A 1 159 ? -16.310 -8.849 7.443 1.00 94.38 159 CYS A O 1
ATOM 1207 N N . LYS A 1 160 ? -14.352 -8.412 8.466 1.00 95.31 160 LYS A N 1
ATOM 1208 C CA . LYS A 1 160 ? -14.658 -9.100 9.728 1.00 95.31 160 LYS A CA 1
ATOM 1209 C C . LYS A 1 160 ? -15.588 -8.230 10.585 1.00 95.31 160 LYS A C 1
ATOM 1211 O O . LYS A 1 160 ? -15.791 -7.051 10.288 1.00 95.31 160 LYS A O 1
ATOM 1216 N N . THR A 1 161 ? -16.120 -8.800 11.667 1.00 95.94 161 THR A N 1
ATOM 1217 C CA . THR A 1 161 ? -16.899 -8.040 12.655 1.00 95.94 161 THR A CA 1
ATOM 1218 C C . THR A 1 161 ? -16.061 -6.872 13.196 1.00 95.94 161 THR A C 1
ATOM 1220 O O . THR A 1 161 ? -14.931 -7.116 13.628 1.00 95.94 161 THR A O 1
ATOM 1223 N N . PRO A 1 162 ? -16.562 -5.622 13.160 1.00 97.69 162 PRO A N 1
ATOM 1224 C CA . PRO A 1 162 ? -15.814 -4.465 13.645 1.00 97.69 162 PRO A CA 1
ATOM 1225 C C . PRO A 1 162 ? -15.620 -4.515 15.163 1.00 97.69 162 PRO A C 1
ATOM 1227 O O . PRO A 1 162 ? -16.417 -5.123 15.875 1.00 97.69 162 PRO A O 1
ATOM 1230 N N . VAL A 1 163 ? -14.564 -3.868 15.654 1.00 98.12 163 VAL A N 1
ATOM 1231 C CA . VAL A 1 163 ? -14.162 -3.907 17.071 1.00 98.12 163 VAL A CA 1
ATOM 1232 C C . VAL A 1 163 ? -13.825 -2.515 17.597 1.00 98.12 163 VAL A C 1
ATOM 1234 O O . VAL A 1 163 ? -13.347 -1.661 16.848 1.00 98.12 163 VAL A O 1
ATOM 1237 N N . ASN A 1 164 ? -14.035 -2.298 18.896 1.00 97.94 164 ASN A N 1
ATOM 1238 C CA . ASN A 1 164 ? -13.817 -1.005 19.558 1.00 97.94 164 ASN A CA 1
ATOM 1239 C C . ASN A 1 164 ? -12.605 -0.971 20.503 1.00 97.94 164 ASN A C 1
ATOM 1241 O O . ASN A 1 164 ? -12.286 0.076 21.058 1.00 97.94 164 ASN A O 1
ATOM 1245 N N . ASN A 1 165 ? -11.907 -2.095 20.691 1.00 96.88 165 ASN A N 1
ATOM 1246 C CA . ASN A 1 165 ? -10.763 -2.189 21.597 1.00 96.88 165 ASN A CA 1
ATOM 1247 C C . ASN A 1 165 ? -9.547 -2.862 20.936 1.00 96.88 165 ASN A C 1
ATOM 1249 O O . ASN A 1 165 ? -9.666 -3.607 19.960 1.00 96.88 165 ASN A O 1
ATOM 1253 N N . ALA A 1 166 ? -8.362 -2.583 21.484 1.00 96.62 166 ALA A N 1
ATOM 1254 C CA . ALA A 1 166 ? -7.090 -3.069 20.954 1.00 96.62 166 ALA A CA 1
ATOM 1255 C C . ALA A 1 166 ? -6.923 -4.594 21.069 1.00 96.62 166 ALA A C 1
ATOM 1257 O O . ALA A 1 166 ? -6.339 -5.208 20.181 1.00 96.62 166 ALA A O 1
ATOM 1258 N N . GLU A 1 167 ? -7.449 -5.225 22.122 1.00 96.75 167 GLU A N 1
ATOM 1259 C CA . GLU A 1 167 ? -7.292 -6.669 22.327 1.00 96.75 167 GLU A CA 1
ATOM 1260 C C . GLU A 1 167 ? -8.008 -7.473 21.234 1.00 96.75 167 GLU A C 1
ATOM 1262 O O . GLU A 1 167 ? -7.440 -8.400 20.654 1.00 96.75 167 GLU A O 1
ATOM 1267 N N . ASP A 1 168 ? -9.236 -7.089 20.901 1.00 97.12 168 ASP A N 1
ATOM 1268 C CA . ASP A 1 168 ? -9.988 -7.746 19.839 1.00 97.12 168 ASP A CA 1
ATOM 1269 C C . ASP A 1 168 ? -9.434 -7.394 18.457 1.00 97.12 168 ASP A C 1
ATOM 1271 O O . ASP A 1 168 ? -9.342 -8.268 17.591 1.00 97.12 168 ASP A O 1
ATOM 1275 N N . LEU A 1 169 ? -8.957 -6.159 18.259 1.00 97.62 169 LEU A N 1
ATOM 1276 C CA . LEU A 1 169 ? -8.260 -5.781 17.029 1.00 97.62 169 LEU A CA 1
ATOM 1277 C C . LEU A 1 169 ? -7.011 -6.639 16.805 1.00 97.62 169 LEU A C 1
ATOM 1279 O O . LEU A 1 169 ? -6.793 -7.126 15.695 1.00 97.62 169 LEU A O 1
ATOM 1283 N N . LYS A 1 170 ? -6.228 -6.894 17.854 1.00 96.81 170 LYS A N 1
ATOM 1284 C CA . LYS A 1 170 ? -5.067 -7.782 17.792 1.00 96.81 170 LYS A CA 1
ATOM 1285 C C . LYS A 1 170 ? -5.447 -9.175 17.287 1.00 96.81 170 LYS A C 1
ATOM 1287 O O . LYS A 1 170 ? -4.827 -9.660 16.340 1.00 96.81 170 LYS A O 1
ATOM 1292 N N . LYS A 1 171 ? -6.515 -9.777 17.829 1.00 95.75 171 LYS A N 1
ATOM 1293 C CA . LYS A 1 171 ? -7.026 -11.093 17.390 1.00 95.75 171 LYS A CA 1
ATOM 1294 C C . LYS A 1 171 ? -7.384 -11.090 15.898 1.00 95.75 171 LYS A C 1
ATOM 1296 O O . LYS A 1 171 ? -7.028 -12.016 15.171 1.00 95.75 171 LYS A O 1
ATOM 1301 N N . LEU A 1 172 ? -8.037 -10.030 15.407 1.00 95.69 172 LEU A N 1
ATOM 1302 C CA . LEU A 1 172 ? -8.375 -9.901 13.982 1.00 95.69 172 LEU A CA 1
ATOM 1303 C C . LEU A 1 172 ? -7.137 -9.790 13.080 1.00 95.69 172 LEU A C 1
ATOM 1305 O O . LEU A 1 172 ? -7.177 -10.266 11.939 1.00 95.69 172 LEU A O 1
ATOM 1309 N N . LEU A 1 173 ? -6.065 -9.163 13.576 1.00 94.38 173 LEU A N 1
ATOM 1310 C CA . LEU A 1 173 ? -4.815 -8.941 12.848 1.00 94.38 173 LEU A CA 1
ATOM 1311 C C . LEU A 1 173 ? -3.878 -10.157 12.863 1.00 94.38 173 LEU A C 1
ATOM 1313 O O . LEU A 1 173 ? -3.136 -10.335 11.895 1.00 94.38 173 LEU A O 1
ATOM 1317 N N . GLU A 1 174 ? -3.902 -10.982 13.910 1.00 89.31 174 GLU A N 1
ATOM 1318 C CA . GLU A 1 174 ? -3.041 -12.168 14.065 1.00 89.31 174 GLU A CA 1
ATOM 1319 C C . GLU A 1 174 ? -3.554 -13.406 13.3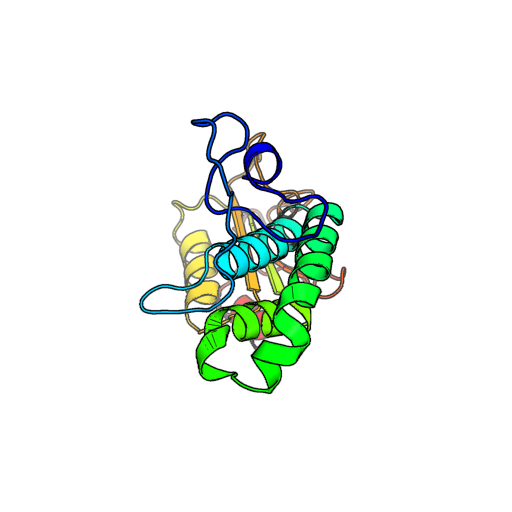24 1.00 89.31 174 GLU A C 1
ATOM 1321 O O . GLU A 1 174 ? -2.751 -14.261 12.944 1.00 89.31 174 GLU A O 1
ATOM 1326 N N . ASN A 1 175 ? -4.860 -13.487 13.056 1.00 68.06 175 ASN A N 1
ATOM 1327 C CA . ASN A 1 175 ? -5.417 -14.589 12.278 1.00 68.06 175 ASN A CA 1
ATOM 1328 C C . ASN A 1 175 ? -4.800 -14.604 10.865 1.00 68.06 175 ASN A C 1
ATOM 1330 O O . ASN A 1 175 ? -4.858 -13.599 10.141 1.00 68.06 175 ASN A O 1
ATOM 1334 N N . LYS A 1 176 ? -4.150 -15.728 10.538 1.00 53.88 176 LYS A N 1
ATOM 1335 C CA . LYS A 1 176 ? -3.633 -16.066 9.206 1.00 53.88 176 LYS A CA 1
ATOM 1336 C C . LYS A 1 176 ? -4.736 -16.641 8.336 1.00 53.88 176 LYS A C 1
ATOM 1338 O O . LYS A 1 176 ? -5.553 -17.412 8.886 1.00 53.88 176 LYS A O 1
#

Sequence (176 aa):
MITRFADPDGGFFDSPSDGETLLLRPKELQDNATPSGNALAVEALLRLAALTDRADYRTLAEQTFRLVAENAVRHPTAFARWLGAADFALSTVKQVAVVGDPAQSETQALLAEVRASWRPNLVIATSALPLPPNAPPLLAERPMLENQPTAYVCEGFVCKTPVNNAEDLKKLLENK